Protein AF-S8BYR4-F1 (afdb_monomer_lite)

InterPro domains:
  IPR007650 Zf-FLZ domain [PF04570] (5-53)
  IPR007650 Zf-FLZ domain [PS51795] (11-55)
  IPR044533 FCS-Like Zinc finger 1/2/3 [PTHR46057] (9-57)

Secondary structure (DSSP, 8-state):
----------STTSB-TTT--B--TTSPPEEETTTEEESSHHHHHHHHHHHHHHHT-

Radius of gyration: 15.0 Å; chains: 1; bounding box: 28×27×51 Å

pLDDT: mean 77.14, std 14.94, range [40.91, 93.75]

Foldseek 3Di:
DDPPDDPPPPVLQQAAPQPRHGQPPPQDWDDDPNRGTHRDPVSVVVVVVVVVVVVVD

Sequence (57 aa):
DASFAGAHQPHFLDSCFLCRKSLGRKCDIFMYKGNTPFCSIECRQEQIEIDEAREKR

Structure (mmCIF, N/CA/C/O backbone):
data_AF-S8BYR4-F1
#
_entry.id   AF-S8BYR4-F1
#
loop_
_atom_site.group_PDB
_atom_site.id
_atom_site.type_symbol
_atom_site.label_atom_id
_atom_site.label_alt_id
_atom_site.label_comp_id
_atom_site.label_asym_id
_atom_site.label_entity_id
_atom_site.label_seq_id
_atom_site.pdbx_PDB_ins_code
_atom_site.Cartn_x
_atom_site.Cartn_y
_atom_site.Cartn_z
_atom_site.occupancy
_atom_site.B_iso_or_equiv
_atom_site.auth_seq_id
_atom_site.auth_comp_id
_atom_site.auth_asym_id
_atom_site.auth_atom_id
_atom_site.pdbx_PDB_model_num
ATOM 1 N N . ASP A 1 1 ? 15.460 19.905 -32.605 1.00 40.91 1 ASP A N 1
ATOM 2 C CA . ASP A 1 1 ? 14.979 18.531 -32.411 1.00 40.91 1 ASP A CA 1
ATOM 3 C C . ASP A 1 1 ? 14.209 18.487 -31.098 1.00 40.91 1 ASP A C 1
ATOM 5 O O . ASP A 1 1 ? 14.805 18.654 -30.042 1.00 40.91 1 ASP A O 1
ATOM 9 N N . ALA A 1 2 ? 12.877 18.471 -31.167 1.00 51.62 2 ALA A N 1
ATOM 10 C CA . ALA A 1 2 ? 12.009 18.525 -29.994 1.00 51.62 2 ALA A CA 1
ATOM 11 C C . ALA A 1 2 ? 11.673 17.092 -29.564 1.00 51.62 2 ALA A C 1
ATOM 13 O O . ALA A 1 2 ? 10.645 16.541 -29.947 1.00 51.62 2 ALA A O 1
ATOM 14 N N . SER A 1 3 ? 12.566 16.483 -28.786 1.00 57.34 3 SER A N 1
ATOM 15 C CA . SER A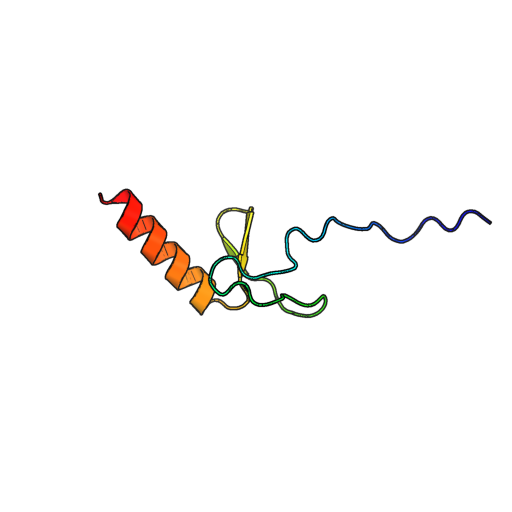 1 3 ? 12.336 15.169 -28.187 1.00 57.34 3 SER A CA 1
ATOM 16 C C . SER A 1 3 ? 11.361 15.285 -27.005 1.00 57.34 3 SER A C 1
ATOM 18 O O . SER A 1 3 ? 11.751 15.379 -25.844 1.00 57.34 3 SER A O 1
ATOM 20 N N . PHE A 1 4 ? 10.064 15.304 -27.312 1.00 67.56 4 PHE A N 1
ATOM 21 C CA . PHE A 1 4 ? 8.993 15.044 -26.352 1.00 67.56 4 PHE A CA 1
ATOM 22 C C . PHE A 1 4 ? 8.879 13.528 -26.154 1.00 67.56 4 PHE A C 1
ATOM 24 O O . PHE A 1 4 ? 8.244 12.862 -26.962 1.00 67.56 4 PHE A O 1
ATOM 31 N N . ALA A 1 5 ? 9.492 12.964 -25.112 1.00 57.56 5 ALA A N 1
ATOM 32 C CA . ALA A 1 5 ? 9.075 11.671 -24.555 1.00 57.56 5 ALA A CA 1
ATOM 33 C C . ALA A 1 5 ? 9.816 11.379 -23.250 1.00 57.56 5 ALA A C 1
ATOM 35 O O . ALA A 1 5 ? 10.959 10.934 -23.230 1.00 57.56 5 ALA A O 1
ATOM 36 N N . GLY A 1 6 ? 9.124 11.594 -22.143 1.00 53.34 6 GLY A N 1
ATOM 37 C CA . GLY A 1 6 ? 9.602 11.201 -20.831 1.00 53.34 6 GLY A CA 1
ATOM 38 C C . GLY A 1 6 ? 8.791 11.910 -19.779 1.00 53.34 6 GLY A C 1
ATOM 39 O O . GLY A 1 6 ? 9.339 12.710 -19.033 1.00 53.34 6 GL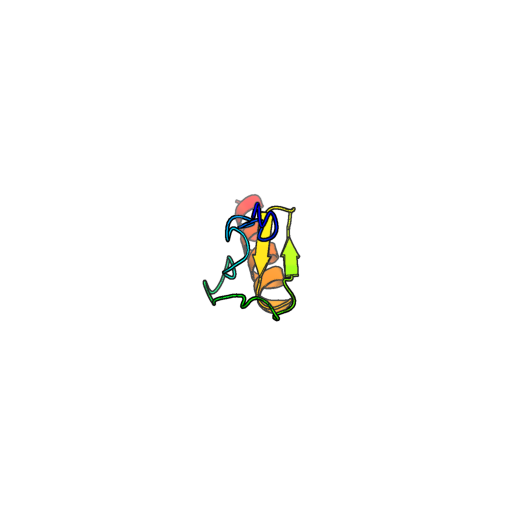Y A O 1
ATOM 40 N N . ALA A 1 7 ? 7.477 11.668 -19.771 1.00 50.62 7 ALA A N 1
ATOM 41 C CA . ALA A 1 7 ? 6.630 12.041 -18.655 1.00 50.62 7 ALA A CA 1
ATOM 42 C C . ALA A 1 7 ? 7.311 11.536 -17.380 1.00 50.62 7 ALA A C 1
ATOM 44 O O . ALA A 1 7 ? 7.305 10.339 -17.088 1.00 50.62 7 ALA A O 1
ATOM 45 N N . HIS A 1 8 ? 7.944 12.454 -16.655 1.00 51.03 8 HIS A N 1
ATOM 46 C CA . HIS A 1 8 ? 8.331 12.264 -15.275 1.00 51.03 8 HIS A CA 1
ATOM 47 C C . HIS A 1 8 ? 7.005 12.223 -14.518 1.00 51.03 8 HIS A C 1
ATOM 49 O O . HIS A 1 8 ? 6.552 13.224 -13.972 1.00 51.03 8 HIS A O 1
ATOM 55 N N . GLN A 1 9 ? 6.306 11.088 -14.637 1.00 51.84 9 GLN A N 1
ATOM 56 C CA . GLN A 1 9 ? 5.192 10.747 -13.774 1.00 51.84 9 GLN A CA 1
ATOM 57 C C . GLN A 1 9 ? 5.754 10.913 -12.370 1.00 51.84 9 GLN A C 1
ATOM 59 O O . GLN A 1 9 ? 6.746 10.245 -12.056 1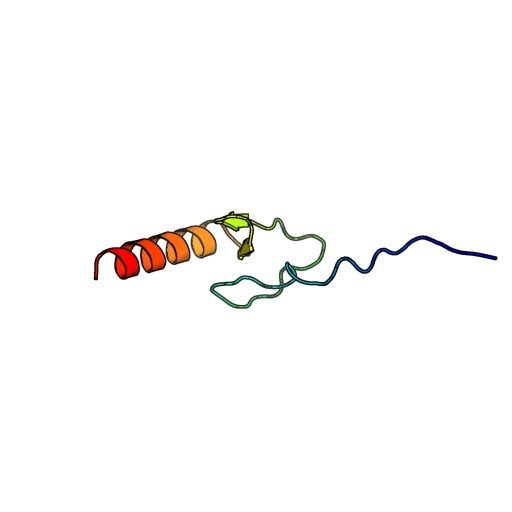.00 51.84 9 GLN A O 1
ATOM 64 N N . PRO A 1 10 ? 5.243 11.875 -11.586 1.00 51.59 10 PRO A N 1
ATOM 65 C CA . PRO A 1 10 ? 5.807 12.134 -10.282 1.00 51.59 10 PRO 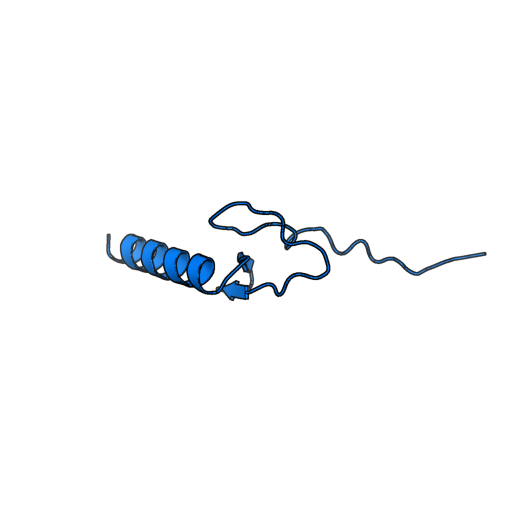A CA 1
ATOM 66 C C . PRO A 1 10 ? 5.837 10.808 -9.525 1.00 51.59 10 PRO A C 1
ATOM 68 O O . PRO A 1 10 ? 4.915 10.000 -9.623 1.00 51.59 10 PRO A O 1
ATOM 71 N N . HIS A 1 11 ? 6.950 10.547 -8.852 1.00 54.19 11 HIS A N 1
ATOM 72 C CA . HIS A 1 11 ? 7.279 9.279 -8.202 1.00 54.19 11 HIS A CA 1
ATOM 73 C C . HIS A 1 11 ? 6.379 8.980 -6.976 1.00 54.19 11 HIS A C 1
ATOM 75 O O . HIS A 1 11 ? 6.851 8.513 -5.945 1.00 54.19 11 HIS A O 1
ATOM 81 N N . PHE A 1 12 ? 5.071 9.252 -7.048 1.00 54.16 12 PHE A N 1
ATOM 82 C CA . PHE A 1 12 ? 4.099 9.036 -5.973 1.00 54.16 12 PHE A CA 1
ATOM 83 C C . PHE A 1 12 ? 3.846 7.550 -5.670 1.00 54.16 12 PHE A C 1
ATOM 85 O O . PHE A 1 12 ? 3.237 7.240 -4.651 1.00 54.16 12 PHE A O 1
ATOM 92 N N . LEU A 1 13 ? 4.357 6.630 -6.497 1.00 64.25 13 LEU A N 1
ATOM 93 C CA . LEU A 1 13 ? 4.279 5.179 -6.279 1.00 64.25 13 LEU A CA 1
ATOM 94 C C . LEU A 1 13 ? 5.657 4.509 -6.158 1.00 64.25 13 LEU A C 1
ATOM 96 O O . LEU A 1 13 ? 5.756 3.309 -6.368 1.00 64.25 13 LEU A O 1
ATOM 100 N N . ASP A 1 14 ? 6.726 5.241 -5.833 1.00 73.38 14 ASP A N 1
ATOM 101 C CA . ASP A 1 14 ? 8.079 4.656 -5.761 1.00 73.38 14 ASP A CA 1
ATOM 102 C C . ASP A 1 14 ? 8.370 3.981 -4.413 1.00 73.38 14 ASP A C 1
ATOM 104 O O . ASP A 1 14 ? 9.438 3.420 -4.221 1.00 73.38 14 ASP A O 1
ATOM 108 N N . SER A 1 15 ? 7.448 4.008 -3.443 1.00 83.31 15 SER A N 1
ATOM 109 C CA . SER A 1 15 ? 7.667 3.347 -2.151 1.00 83.31 15 SER A CA 1
ATOM 110 C C . SER A 1 15 ? 6.394 2.786 -1.531 1.00 83.31 15 SER A C 1
ATOM 112 O O . SER A 1 15 ? 5.313 3.341 -1.688 1.00 83.31 15 SER A O 1
ATOM 114 N N . CYS A 1 16 ? 6.531 1.669 -0.820 1.00 87.81 16 CYS A N 1
ATOM 115 C CA . CYS A 1 16 ? 5.461 1.042 -0.059 1.00 87.81 16 CYS A CA 1
ATOM 116 C C . CYS A 1 16 ? 5.044 1.945 1.107 1.00 87.81 16 CYS A C 1
ATOM 118 O O . CYS A 1 16 ? 5.892 2.413 1.863 1.00 87.81 16 CYS A O 1
ATOM 120 N N . PHE A 1 17 ? 3.747 2.150 1.309 1.00 86.31 17 PHE A N 1
ATOM 121 C CA . PHE A 1 17 ? 3.247 3.002 2.386 1.00 86.31 17 PHE A CA 1
ATOM 122 C C . PHE A 1 17 ? 3.559 2.448 3.785 1.00 86.31 17 PHE A C 1
ATOM 124 O O . PHE A 1 17 ? 3.869 3.216 4.693 1.00 86.31 17 PHE A O 1
ATOM 131 N N . LEU A 1 18 ? 3.523 1.120 3.936 1.00 88.12 18 LEU A N 1
ATOM 132 C CA . LEU A 1 18 ? 3.734 0.436 5.212 1.00 88.12 18 LEU A CA 1
ATOM 133 C C . LEU A 1 18 ? 5.225 0.314 5.557 1.00 88.12 18 LEU A C 1
ATOM 135 O O . LEU A 1 18 ? 5.707 0.912 6.512 1.00 88.12 18 LEU A O 1
ATOM 139 N N . CYS A 1 19 ? 5.981 -0.430 4.747 1.00 88.06 19 CYS A N 1
ATOM 140 C CA . CYS A 1 19 ? 7.385 -0.733 5.033 1.00 88.06 19 CYS A CA 1
ATOM 141 C C . CYS A 1 19 ? 8.375 0.274 4.427 1.00 88.06 19 CYS A C 1
ATOM 143 O O . CYS A 1 19 ? 9.584 0.084 4.548 1.00 88.06 19 CYS A O 1
ATOM 145 N N . ARG A 1 20 ? 7.890 1.319 3.732 1.00 83.56 20 ARG A N 1
ATOM 146 C CA . ARG A 1 20 ? 8.702 2.361 3.060 1.00 83.56 20 ARG A CA 1
ATOM 147 C C . ARG A 1 20 ? 9.726 1.833 2.050 1.00 83.56 20 ARG A C 1
ATOM 149 O O . ARG A 1 20 ? 10.596 2.572 1.601 1.00 83.56 20 ARG A O 1
ATOM 156 N N . LYS A 1 21 ? 9.604 0.565 1.654 1.00 84.38 21 LYS A N 1
ATOM 157 C CA . LYS A 1 21 ? 10.491 -0.092 0.694 1.00 84.38 21 LYS A CA 1
ATOM 158 C C . LYS A 1 21 ? 10.285 0.480 -0.701 1.00 84.38 21 LYS A C 1
ATOM 160 O O . LYS A 1 21 ? 9.139 0.664 -1.107 1.00 84.38 21 LYS A O 1
ATOM 165 N N . SER A 1 22 ? 11.368 0.721 -1.434 1.00 82.69 22 SER A N 1
ATOM 166 C CA . SER A 1 22 ? 11.300 1.249 -2.793 1.00 82.69 22 SER A CA 1
ATOM 167 C C . SER A 1 22 ? 10.637 0.254 -3.756 1.00 82.69 22 SER A C 1
ATOM 169 O O . SER A 1 22 ? 11.066 -0.891 -3.916 1.00 82.69 22 SER A O 1
ATOM 171 N N . LEU A 1 23 ? 9.557 0.705 -4.384 1.00 78.81 23 LEU A N 1
ATOM 172 C CA . LEU A 1 23 ? 8.825 0.050 -5.455 1.00 78.81 23 LEU A CA 1
ATOM 173 C C . LEU A 1 23 ? 9.501 0.449 -6.758 1.00 78.81 23 LEU A C 1
ATOM 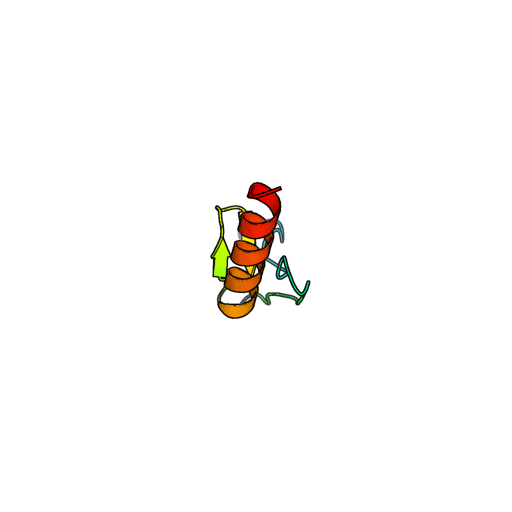175 O O . LEU A 1 23 ? 9.169 1.452 -7.382 1.00 78.81 23 LEU A O 1
ATOM 179 N N . GLY A 1 24 ? 10.525 -0.311 -7.137 1.00 70.81 24 GLY A N 1
ATOM 180 C CA . GLY A 1 24 ? 11.225 -0.056 -8.387 1.00 70.81 24 GLY A CA 1
ATOM 181 C C . GLY A 1 24 ? 10.276 -0.107 -9.591 1.00 70.81 24 GLY A C 1
ATOM 182 O O . GLY A 1 24 ? 9.248 -0.778 -9.564 1.00 70.81 24 GLY A O 1
ATOM 183 N N . ARG A 1 25 ? 10.683 0.523 -10.700 1.00 65.44 25 ARG A N 1
ATOM 184 C CA . ARG A 1 25 ? 9.942 0.627 -11.981 1.00 65.44 25 ARG A CA 1
ATOM 185 C C . ARG A 1 25 ? 9.464 -0.697 -12.619 1.00 65.44 25 ARG A C 1
ATOM 187 O O . ARG A 1 25 ? 8.835 -0.659 -13.669 1.00 65.44 25 ARG A O 1
ATOM 194 N N . LYS A 1 26 ? 9.806 -1.853 -12.046 1.00 65.06 26 LYS A N 1
ATOM 195 C CA . LYS A 1 26 ? 9.428 -3.200 -12.511 1.00 65.06 26 LYS A CA 1
ATOM 196 C C . LYS A 1 26 ? 8.754 -4.052 -11.427 1.00 65.06 26 LYS A C 1
ATOM 198 O O . LYS A 1 26 ? 8.539 -5.234 -11.659 1.00 65.06 26 LYS A O 1
ATOM 203 N N . CYS A 1 27 ? 8.486 -3.495 -10.249 1.00 68.25 27 CYS A N 1
ATOM 204 C CA . CYS A 1 27 ? 7.780 -4.213 -9.196 1.00 68.25 27 CYS A CA 1
ATOM 205 C C . CYS A 1 27 ? 6.274 -4.032 -9.376 1.00 68.25 27 CYS A C 1
ATOM 207 O O . CYS A 1 27 ? 5.817 -2.911 -9.596 1.00 68.25 27 CYS A O 1
ATOM 209 N N . ASP A 1 28 ? 5.514 -5.115 -9.239 1.00 79.50 28 ASP A N 1
ATOM 210 C CA . ASP A 1 28 ? 4.062 -5.043 -9.128 1.00 79.50 28 ASP A CA 1
ATOM 211 C C . ASP A 1 28 ? 3.677 -4.214 -7.898 1.00 79.50 28 ASP A C 1
ATOM 213 O O . ASP A 1 28 ? 4.115 -4.479 -6.774 1.00 79.50 28 ASP A O 1
ATOM 217 N N . ILE A 1 29 ? 2.883 -3.169 -8.128 1.00 82.56 29 ILE A N 1
ATOM 218 C CA . ILE A 1 29 ? 2.433 -2.248 -7.087 1.00 82.56 29 ILE A CA 1
ATOM 219 C C . ILE A 1 29 ? 1.016 -2.633 -6.695 1.00 82.56 29 ILE A C 1
ATOM 221 O O . ILE A 1 29 ? 0.082 -2.525 -7.489 1.00 82.56 29 ILE A O 1
ATOM 225 N N . PHE A 1 30 ? 0.843 -3.037 -5.442 1.00 86.00 30 PHE A N 1
ATOM 226 C CA . PHE A 1 30 ? -0.468 -3.357 -4.893 1.00 86.00 30 PHE A CA 1
ATOM 227 C C . PHE A 1 30 ? -1.095 -2.079 -4.338 1.00 86.00 30 PHE A C 1
ATOM 229 O O . PHE A 1 30 ? -0.522 -1.452 -3.456 1.00 86.00 30 PHE A O 1
ATOM 236 N N . MET A 1 31 ? -2.259 -1.667 -4.841 1.00 85.31 31 MET A N 1
ATOM 237 C CA . MET A 1 31 ? -2.932 -0.439 -4.395 1.00 85.31 31 MET A CA 1
ATOM 238 C C . MET A 1 31 ? -4.050 -0.713 -3.372 1.00 85.31 31 MET A C 1
ATOM 240 O O . MET A 1 31 ? -4.779 -1.706 -3.455 1.00 85.31 31 MET A O 1
ATOM 244 N N . TYR A 1 32 ? -4.232 0.211 -2.428 1.00 86.31 32 TYR A N 1
ATOM 245 C CA . TYR A 1 32 ? -5.389 0.309 -1.526 1.00 86.31 32 TYR A CA 1
ATOM 246 C C . TYR A 1 32 ? -5.940 1.736 -1.557 1.00 86.31 32 TYR A C 1
ATOM 248 O O . TYR A 1 32 ? -5.163 2.690 -1.604 1.00 86.31 32 TYR A O 1
ATOM 256 N N . LYS A 1 33 ? -7.272 1.884 -1.566 1.00 84.00 33 LYS A N 1
ATOM 257 C CA . LYS A 1 33 ? -7.982 3.182 -1.566 1.00 84.00 33 LYS A CA 1
ATOM 258 C C . LYS A 1 33 ? -7.477 4.202 -2.617 1.00 84.00 33 LYS A C 1
ATOM 260 O O . LYS A 1 33 ? -7.617 5.401 -2.429 1.00 84.00 33 LYS A O 1
ATOM 265 N N . GLY A 1 34 ? -6.884 3.740 -3.724 1.00 75.62 34 GLY A N 1
ATOM 266 C CA . GLY A 1 34 ? -6.435 4.568 -4.857 1.00 75.62 34 GLY A CA 1
ATOM 267 C C . GLY A 1 34 ? -5.116 5.330 -4.667 1.00 75.62 34 GLY A C 1
ATOM 268 O O . GLY A 1 34 ? -4.425 5.579 -5.650 1.00 75.62 34 GLY A O 1
ATOM 269 N N . ASN A 1 35 ? -4.720 5.649 -3.432 1.00 77.75 35 ASN A N 1
ATOM 270 C CA . ASN A 1 35 ? -3.548 6.491 -3.151 1.00 77.75 35 ASN A CA 1
ATOM 271 C C . ASN A 1 35 ? -2.455 5.793 -2.333 1.00 77.75 35 ASN A C 1
ATOM 273 O O . ASN A 1 35 ? -1.441 6.412 -2.017 1.00 77.75 35 ASN A O 1
ATOM 277 N N . THR A 1 36 ? -2.646 4.526 -1.965 1.00 85.50 36 THR A N 1
ATOM 278 C CA . THR A 1 36 ? -1.736 3.825 -1.058 1.00 85.50 36 THR A CA 1
ATOM 279 C C . THR A 1 36 ? -1.070 2.644 -1.771 1.00 85.50 36 THR A C 1
ATOM 281 O O . THR A 1 36 ? -1.706 1.598 -1.926 1.00 85.50 36 THR A O 1
ATOM 284 N N . PRO A 1 37 ? 0.179 2.800 -2.251 1.00 86.88 37 PRO A N 1
ATOM 285 C CA . PRO A 1 37 ? 0.938 1.725 -2.885 1.00 86.88 37 PRO A CA 1
ATOM 286 C C . PRO A 1 37 ? 1.623 0.809 -1.861 1.00 86.88 37 PRO A C 1
ATOM 288 O O . PRO A 1 37 ? 2.127 1.267 -0.835 1.00 86.88 37 PRO A O 1
ATOM 291 N N . PHE A 1 38 ? 1.715 -0.483 -2.172 1.00 89.19 38 PHE A N 1
ATOM 292 C CA . PHE A 1 38 ? 2.401 -1.488 -1.362 1.00 89.19 38 PHE A CA 1
ATOM 293 C C . PHE A 1 38 ? 3.258 -2.418 -2.215 1.00 89.19 38 PHE A C 1
ATOM 295 O O . PHE A 1 38 ? 2.935 -2.702 -3.367 1.00 89.19 38 PHE A O 1
ATOM 302 N N . CYS A 1 39 ? 4.342 -2.924 -1.621 1.00 88.12 39 CYS A N 1
ATOM 303 C CA . CYS A 1 39 ? 5.265 -3.855 -2.281 1.00 88.12 39 CYS A CA 1
ATOM 304 C C . CYS A 1 39 ? 4.775 -5.299 -2.310 1.00 88.12 39 CYS A C 1
ATOM 306 O O . CYS A 1 39 ? 5.367 -6.129 -2.992 1.00 88.12 39 CYS A O 1
ATOM 308 N N . SER A 1 40 ? 3.748 -5.615 -1.530 1.00 89.44 40 SER A N 1
ATOM 309 C CA . SER A 1 40 ? 3.173 -6.948 -1.433 1.00 89.44 40 SER A CA 1
ATOM 310 C C . SER A 1 40 ? 1.731 -6.866 -0.949 1.00 89.44 40 SER A C 1
ATOM 312 O O . SER A 1 40 ? 1.308 -5.869 -0.353 1.00 89.44 40 SER A O 1
ATOM 314 N N . ILE A 1 41 ? 0.986 -7.945 -1.185 1.00 89.44 41 ILE A N 1
ATOM 315 C CA . ILE A 1 41 ? -0.370 -8.120 -0.656 1.00 89.44 41 ILE A CA 1
ATOM 316 C C . ILE A 1 41 ? -0.346 -8.124 0.875 1.00 89.44 41 ILE A C 1
ATOM 318 O O . ILE A 1 41 ? -1.233 -7.536 1.479 1.00 89.44 41 ILE A O 1
ATOM 322 N N . GLU A 1 42 ? 0.686 -8.701 1.497 1.00 93.12 42 GLU A N 1
ATOM 323 C CA . GLU A 1 42 ? 0.860 -8.693 2.957 1.00 93.12 42 GLU A CA 1
ATOM 324 C C . GLU A 1 42 ? 0.928 -7.265 3.505 1.00 93.12 42 GLU A C 1
ATOM 326 O O . GLU A 1 42 ? 0.160 -6.912 4.393 1.00 93.12 42 GLU A O 1
ATOM 331 N N . CYS A 1 43 ? 1.761 -6.399 2.910 1.00 90.81 43 CYS A N 1
ATOM 332 C CA . CYS A 1 43 ? 1.844 -5.000 3.333 1.00 90.81 43 CYS A CA 1
ATOM 333 C C . CYS A 1 43 ? 0.520 -4.246 3.132 1.00 90.81 43 CYS A C 1
ATOM 335 O O . CYS A 1 43 ? 0.170 -3.367 3.915 1.00 90.81 43 CYS A O 1
ATOM 337 N N . ARG A 1 44 ? -0.226 -4.578 2.075 1.00 91.50 44 ARG A N 1
ATOM 338 C CA . ARG A 1 44 ? -1.564 -4.024 1.856 1.00 91.50 44 ARG A CA 1
ATOM 339 C C . ARG A 1 44 ? -2.544 -4.494 2.933 1.00 91.50 44 ARG A C 1
ATOM 341 O O . ARG A 1 44 ? -3.311 -3.679 3.431 1.00 91.50 44 ARG A O 1
ATOM 348 N N . GLN A 1 45 ? -2.540 -5.786 3.252 1.00 93.19 45 GLN A N 1
ATOM 349 C CA . GLN A 1 45 ? -3.460 -6.403 4.206 1.00 93.19 45 GLN A CA 1
ATOM 350 C C . GLN A 1 45 ? -3.234 -5.867 5.620 1.00 93.19 45 GLN A C 1
ATOM 352 O O . GLN A 1 45 ? -4.187 -5.415 6.245 1.00 93.19 45 GLN A O 1
ATOM 357 N N . GLU A 1 46 ? -1.977 -5.790 6.058 1.00 93.75 46 GLU A N 1
ATOM 358 C CA . GLU A 1 46 ? -1.626 -5.240 7.370 1.00 93.75 46 GLU A CA 1
ATOM 359 C C . GLU A 1 46 ? -2.108 -3.787 7.509 1.00 93.75 46 GLU A C 1
ATOM 361 O O . GLU A 1 46 ? -2.657 -3.402 8.541 1.00 93.75 46 GLU A O 1
ATOM 366 N N . GLN A 1 47 ? -2.018 -2.985 6.440 1.00 91.44 47 GLN A N 1
ATOM 367 C CA . GLN A 1 47 ? -2.538 -1.620 6.479 1.00 91.44 47 GLN A CA 1
ATOM 368 C C . GLN A 1 47 ? -4.069 -1.545 6.528 1.00 91.44 47 GLN A C 1
ATOM 370 O O . GLN A 1 47 ? -4.597 -0.610 7.129 1.00 91.44 47 GLN A O 1
ATOM 375 N N . ILE A 1 48 ? -4.784 -2.501 5.928 1.00 91.31 48 ILE A N 1
ATOM 376 C CA . ILE A 1 48 ? -6.244 -2.617 6.068 1.00 91.31 48 ILE A CA 1
ATOM 377 C C . ILE A 1 48 ? -6.591 -2.919 7.524 1.00 91.31 48 ILE A C 1
ATOM 379 O O . ILE A 1 48 ? -7.415 -2.220 8.102 1.00 91.31 48 ILE A O 1
ATOM 383 N N . GLU A 1 49 ? -5.914 -3.888 8.138 1.00 93.12 49 GLU A N 1
ATOM 384 C CA . GLU A 1 49 ? -6.153 -4.273 9.531 1.00 93.12 49 GLU A CA 1
ATOM 385 C C . GLU A 1 49 ? -5.8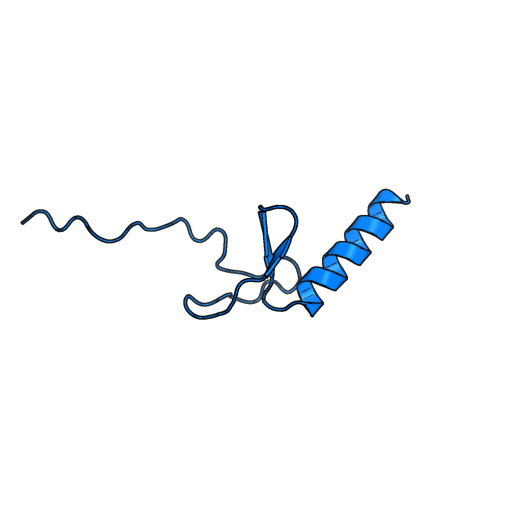70 -3.120 10.505 1.00 93.12 49 GLU A C 1
ATOM 387 O O . GLU A 1 49 ? -6.654 -2.879 11.423 1.00 93.12 49 GLU A O 1
ATOM 392 N N . ILE A 1 50 ? -4.795 -2.354 10.281 1.00 90.94 50 ILE A N 1
ATOM 393 C CA . ILE A 1 50 ? -4.483 -1.148 11.064 1.00 90.94 50 ILE A CA 1
ATOM 394 C C . ILE A 1 50 ? -5.582 -0.091 10.906 1.00 90.94 50 ILE A C 1
ATOM 396 O O . ILE A 1 50 ? -5.984 0.527 11.892 1.00 90.94 50 ILE A O 1
ATOM 400 N N . ASP A 1 51 ? -6.055 0.149 9.683 1.00 90.00 51 ASP A N 1
ATOM 401 C CA . ASP A 1 51 ? -7.107 1.129 9.394 1.00 90.00 51 ASP A CA 1
ATOM 402 C C . ASP A 1 51 ? -8.442 0.713 10.035 1.00 90.00 51 ASP A C 1
ATOM 404 O O . ASP A 1 51 ? -9.050 1.506 10.750 1.00 90.00 51 ASP A O 1
ATOM 408 N N . GLU A 1 52 ? -8.835 -0.558 9.902 1.00 91.88 52 GLU A N 1
ATOM 409 C CA . GLU A 1 52 ? -10.024 -1.129 10.546 1.00 91.88 52 GLU A CA 1
ATOM 410 C C . GLU A 1 52 ? -9.938 -1.097 12.078 1.00 91.88 52 GLU A C 1
ATOM 412 O O . GLU A 1 52 ? -10.931 -0.831 12.756 1.00 91.88 52 GLU A O 1
ATOM 417 N N . ALA A 1 53 ? -8.758 -1.355 12.649 1.00 91.88 53 ALA A N 1
ATOM 418 C CA . ALA A 1 53 ? -8.535 -1.258 14.088 1.00 91.88 53 ALA A CA 1
ATOM 419 C C . ALA A 1 53 ? -8.580 0.196 14.587 1.00 91.88 53 ALA A C 1
ATOM 421 O O . ALA A 1 53 ? -8.974 0.440 15.729 1.00 91.88 53 ALA A O 1
ATOM 422 N N . ARG A 1 54 ? -8.183 1.162 13.746 1.00 86.88 54 ARG A N 1
ATOM 423 C CA . ARG A 1 54 ? -8.251 2.598 14.050 1.00 86.88 54 ARG A CA 1
ATOM 424 C C . ARG A 1 54 ? -9.661 3.163 13.914 1.00 86.88 54 ARG A C 1
ATOM 426 O O . ARG A 1 54 ? -10.011 4.005 14.729 1.00 86.88 54 ARG A O 1
ATOM 433 N N . GLU A 1 55 ? -10.461 2.707 12.950 1.00 84.56 55 GLU A N 1
ATOM 434 C CA . GLU A 1 55 ? -11.866 3.132 12.812 1.00 84.56 55 GLU A CA 1
ATOM 435 C C . GLU A 1 55 ? -12.773 2.578 13.920 1.00 84.56 55 GLU A C 1
ATOM 437 O O . GLU A 1 55 ? -13.818 3.150 14.210 1.00 84.56 55 GLU A O 1
ATOM 442 N N . LYS A 1 56 ? -12.377 1.483 14.577 1.00 71.00 56 LYS A N 1
ATOM 443 C CA . LYS A 1 56 ? -13.114 0.895 15.710 1.00 71.00 56 LYS A CA 1
ATOM 444 C C . LYS A 1 56 ? -12.810 1.553 17.068 1.00 71.00 56 LYS A C 1
ATOM 446 O O . LYS A 1 56 ? -13.229 1.011 18.092 1.00 71.00 56 LYS A O 1
ATOM 451 N N . ARG A 1 57 ? -12.075 2.668 17.100 1.00 53.88 57 ARG A N 1
ATOM 452 C CA . ARG A 1 57 ? -11.732 3.415 18.323 1.00 53.88 57 ARG A CA 1
ATOM 453 C C . ARG A 1 57 ? -12.460 4.743 18.440 1.00 53.88 57 ARG A C 1
ATOM 455 O O . ARG A 1 57 ? -12.731 5.367 17.397 1.00 53.88 57 ARG A O 1
#

Organism: NCBI:txid192259